Protein AF-A0A851XAG3-F1 (afdb_monomer)

Mean predicted aligned error: 11.14 Å

pLDDT: mean 70.66, std 12.49, range [38.31, 88.31]

Structure (mmCIF, N/CA/C/O backbone):
data_AF-A0A851XAG3-F1
#
_entry.id   AF-A0A851XAG3-F1
#
loop_
_atom_site.group_PDB
_atom_site.id
_atom_site.type_symbol
_atom_site.label_atom_id
_atom_site.label_alt_id
_atom_site.label_comp_id
_atom_site.label_asym_id
_atom_site.label_entity_id
_atom_site.label_seq_id
_atom_site.pdbx_PDB_ins_code
_atom_site.Cartn_x
_atom_site.Cartn_y
_atom_site.Cartn_z
_atom_site.occupancy
_atom_site.B_iso_or_equiv
_atom_site.auth_seq_id
_atom_site.auth_comp_id
_atom_site.auth_asym_id
_atom_site.auth_atom_id
_atom_site.pdbx_PDB_model_num
ATOM 1 N N . GLN A 1 1 ? 26.870 11.715 -1.256 1.00 38.31 1 GLN A N 1
ATOM 2 C CA . GLN A 1 1 ? 25.860 12.103 -2.265 1.00 38.31 1 GLN A CA 1
ATOM 3 C C . GLN A 1 1 ? 25.184 10.833 -2.762 1.00 38.31 1 GLN A C 1
ATOM 5 O O . GLN A 1 1 ? 25.711 10.175 -3.651 1.00 38.31 1 GLN A O 1
ATOM 10 N N . GLU A 1 2 ? 24.079 10.426 -2.141 1.00 44.34 2 GLU A N 1
ATOM 11 C CA . GLU A 1 2 ? 23.402 9.168 -2.485 1.00 44.34 2 GLU A CA 1
ATOM 12 C C . GLU A 1 2 ? 22.447 9.431 -3.654 1.00 44.34 2 GLU A C 1
ATOM 14 O O . GLU A 1 2 ? 21.297 9.829 -3.483 1.00 44.34 2 GLU A O 1
ATOM 19 N N . ARG A 1 3 ? 22.987 9.331 -4.873 1.00 48.06 3 ARG A N 1
ATOM 20 C CA . ARG A 1 3 ? 22.241 9.527 -6.121 1.00 48.06 3 ARG A CA 1
ATOM 21 C C . ARG A 1 3 ? 21.112 8.502 -6.205 1.00 48.06 3 ARG A C 1
ATOM 23 O O . ARG A 1 3 ? 21.356 7.302 -6.095 1.00 48.06 3 ARG A O 1
ATOM 30 N N . GLY A 1 4 ? 19.898 9.002 -6.433 1.00 58.78 4 GLY A N 1
ATOM 31 C CA . GLY A 1 4 ? 18.677 8.219 -6.594 1.00 58.78 4 GLY A CA 1
ATOM 32 C C . GLY A 1 4 ? 18.887 6.994 -7.480 1.00 58.78 4 GLY A C 1
ATOM 33 O O . GLY A 1 4 ? 19.290 7.098 -8.639 1.00 58.78 4 GLY A O 1
ATOM 34 N N . ARG A 1 5 ? 18.635 5.818 -6.905 1.00 69.56 5 ARG A N 1
ATOM 35 C CA . ARG A 1 5 ? 18.711 4.537 -7.601 1.00 69.56 5 ARG A CA 1
ATOM 36 C C . ARG A 1 5 ? 17.648 4.506 -8.700 1.00 69.56 5 ARG A C 1
ATOM 38 O O . ARG A 1 5 ? 16.455 4.465 -8.401 1.00 69.56 5 ARG A O 1
ATOM 45 N N . TRP A 1 6 ? 18.082 4.511 -9.958 1.00 69.94 6 TRP A N 1
ATOM 46 C CA . TRP A 1 6 ? 17.204 4.310 -11.109 1.00 69.94 6 TRP A CA 1
ATOM 47 C C . TRP A 1 6 ? 16.583 2.910 -11.036 1.00 69.94 6 TRP A C 1
ATOM 49 O O . TRP A 1 6 ? 17.291 1.918 -10.859 1.00 69.94 6 TRP A O 1
ATOM 59 N N . ARG A 1 7 ? 15.251 2.838 -11.108 1.00 77.25 7 ARG A N 1
ATOM 60 C CA . ARG A 1 7 ? 14.478 1.589 -11.047 1.00 77.25 7 ARG A CA 1
ATOM 61 C C . ARG A 1 7 ? 14.254 1.078 -12.466 1.00 77.25 7 ARG A C 1
ATOM 63 O O . ARG A 1 7 ? 13.784 1.839 -13.311 1.00 77.25 7 ARG A O 1
ATOM 70 N N . VAL A 1 8 ? 14.547 -0.194 -12.724 1.00 82.56 8 VAL A N 1
ATOM 71 C CA . VAL A 1 8 ? 14.278 -0.783 -14.045 1.00 82.56 8 VAL A CA 1
ATOM 72 C C . VAL A 1 8 ? 12.780 -1.065 -14.220 1.00 82.56 8 VAL A C 1
ATOM 74 O O . VAL A 1 8 ? 12.116 -1.419 -13.242 1.00 82.56 8 VAL A O 1
ATOM 77 N N . PRO A 1 9 ? 12.211 -0.916 -15.430 1.00 82.12 9 PRO A N 1
ATOM 78 C CA . PRO A 1 9 ? 10.847 -1.356 -15.708 1.00 82.12 9 PRO A CA 1
ATOM 79 C C . PRO A 1 9 ? 10.633 -2.816 -15.297 1.00 82.12 9 PRO A C 1
ATOM 81 O O . PRO A 1 9 ? 11.450 -3.680 -15.600 1.00 82.12 9 PRO A O 1
ATOM 84 N N . GLY A 1 10 ? 9.549 -3.085 -14.573 1.00 81.69 10 GLY A N 1
ATOM 85 C CA . GLY A 1 10 ? 9.255 -4.388 -13.978 1.00 81.69 10 GLY A CA 1
ATOM 86 C C . GL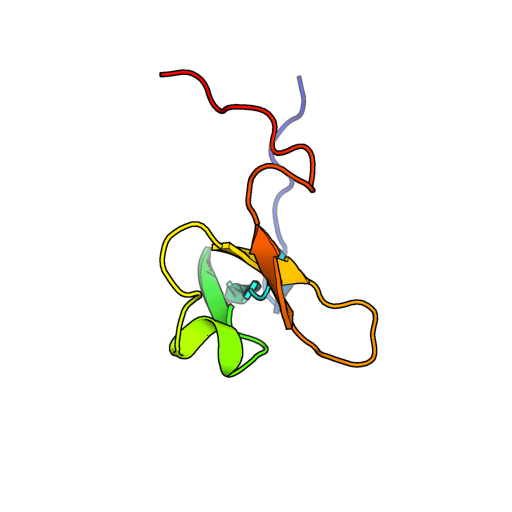Y A 1 10 ? 9.845 -4.598 -12.580 1.00 81.69 10 GLY A C 1
ATOM 87 O O . GLY A 1 10 ? 9.363 -5.475 -11.860 1.00 81.69 10 GLY A O 1
ATOM 88 N N . GLU A 1 11 ? 10.809 -3.776 -12.142 1.00 85.31 11 GLU A N 1
ATOM 89 C CA . GLU A 1 11 ? 11.351 -3.857 -10.783 1.00 85.31 11 GLU A CA 1
ATOM 90 C C . GLU A 1 11 ? 10.262 -3.544 -9.756 1.00 85.31 11 GLU A C 1
ATOM 92 O O . GLU A 1 11 ? 9.526 -2.561 -9.887 1.00 85.31 11 GLU A O 1
ATOM 97 N N . ARG A 1 12 ? 10.183 -4.374 -8.714 1.00 84.69 12 ARG A N 1
ATOM 98 C CA . ARG A 1 12 ? 9.279 -4.197 -7.576 1.00 84.69 12 ARG A CA 1
ATOM 99 C C . ARG A 1 12 ? 10.100 -3.848 -6.339 1.00 84.69 12 ARG A C 1
ATOM 101 O O . ARG A 1 12 ? 11.130 -4.465 -6.086 1.00 84.69 12 ARG A O 1
ATOM 108 N N . TRP A 1 13 ? 9.646 -2.874 -5.559 1.00 83.50 13 TRP A N 1
ATOM 109 C CA .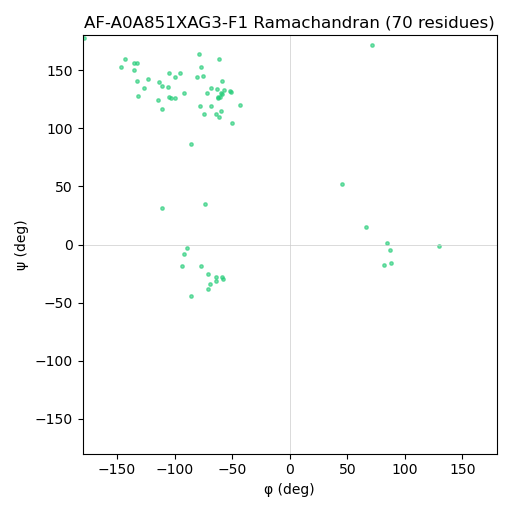 TRP A 1 13 ? 10.287 -2.459 -4.313 1.00 83.50 13 TRP A CA 1
ATOM 110 C C . TRP A 1 13 ? 9.270 -2.088 -3.251 1.00 83.50 13 TRP A C 1
ATOM 112 O O . TRP A 1 13 ? 8.129 -1.749 -3.552 1.00 83.50 13 TRP A O 1
ATOM 122 N N . ARG A 1 14 ? 9.690 -2.105 -1.988 1.00 78.19 14 ARG A N 1
ATOM 123 C CA . ARG A 1 14 ? 8.869 -1.582 -0.896 1.00 78.19 14 ARG A CA 1
ATOM 124 C C . ARG A 1 14 ? 8.893 -0.058 -0.957 1.00 78.19 14 ARG A C 1
ATOM 126 O O . ARG A 1 14 ? 9.944 0.549 -0.771 1.00 78.19 14 ARG A O 1
ATOM 133 N N . GLY A 1 15 ? 7.755 0.551 -1.281 1.00 73.81 15 GLY A N 1
ATOM 134 C CA . GLY A 1 15 ? 7.606 2.012 -1.283 1.00 73.81 15 GLY A CA 1
ATOM 135 C C . GLY A 1 15 ? 7.103 2.574 0.042 1.00 73.81 15 GLY A C 1
ATOM 136 O O . GLY A 1 15 ? 7.070 3.784 0.217 1.00 73.81 15 GLY A O 1
ATOM 137 N N . GLY A 1 16 ? 6.700 1.701 0.961 1.00 72.00 16 GLY A N 1
ATOM 138 C CA . GLY A 1 16 ? 6.231 2.059 2.288 1.00 72.00 16 GLY A CA 1
ATOM 139 C C . GLY A 1 16 ? 5.882 0.810 3.092 1.00 72.00 16 GLY A C 1
ATOM 140 O O . GLY A 1 16 ? 5.964 -0.306 2.560 1.00 72.00 16 GLY A O 1
ATOM 141 N N . PRO A 1 17 ? 5.470 0.980 4.357 1.00 67.62 17 PRO A N 1
ATOM 142 C CA . PRO A 1 17 ? 4.920 -0.128 5.116 1.00 67.62 17 PRO A CA 1
ATOM 143 C C . PRO A 1 17 ? 3.695 -0.656 4.367 1.00 67.62 17 PRO A C 1
ATOM 145 O O . PRO A 1 17 ? 2.837 0.122 3.944 1.00 67.62 17 PRO A O 1
ATOM 148 N N . CYS A 1 18 ? 3.635 -1.971 4.150 1.00 74.62 18 CYS A N 1
ATOM 149 C CA . CYS A 1 18 ? 2.477 -2.629 3.528 1.00 74.62 18 CYS A CA 1
ATOM 150 C C . CYS A 1 18 ? 2.191 -2.287 2.064 1.00 74.62 18 CYS A C 1
ATOM 152 O O . CYS A 1 18 ? 1.106 -2.569 1.547 1.00 74.62 18 CYS A O 1
ATOM 154 N N . GLN A 1 19 ? 3.164 -1.684 1.383 1.00 79.44 19 GLN A N 1
ATOM 155 C CA . GLN A 1 19 ? 3.015 -1.222 0.016 1.00 79.44 19 GLN A CA 1
ATOM 156 C C . GLN A 1 19 ? 4.191 -1.671 -0.839 1.00 79.44 19 GLN A C 1
ATOM 158 O O . GLN A 1 19 ? 5.353 -1.379 -0.545 1.00 79.44 19 GLN A O 1
ATOM 163 N N . VAL A 1 20 ? 3.869 -2.308 -1.961 1.00 81.38 20 VAL A N 1
ATOM 164 C CA . VAL A 1 20 ? 4.842 -2.611 -3.003 1.00 81.38 20 VAL A CA 1
ATOM 165 C C . VAL A 1 20 ? 4.624 -1.661 -4.169 1.00 81.38 20 VAL A C 1
ATOM 167 O O . VAL A 1 20 ? 3.515 -1.505 -4.672 1.00 81.38 20 VAL A O 1
ATOM 170 N N . CYS A 1 21 ? 5.690 -0.998 -4.582 1.00 85.56 21 CYS A N 1
ATOM 171 C CA . CYS A 1 21 ? 5.730 -0.193 -5.785 1.00 85.56 21 CYS A CA 1
ATOM 172 C C . CYS A 1 21 ? 6.398 -0.981 -6.901 1.00 85.56 21 CYS A C 1
ATOM 174 O O . CYS A 1 21 ? 7.320 -1.759 -6.668 1.00 85.56 21 CYS A O 1
ATOM 176 N N . GLN A 1 22 ? 5.911 -0.786 -8.114 1.00 88.31 22 GLN A N 1
ATOM 177 C CA . GLN A 1 22 ? 6.447 -1.365 -9.327 1.00 88.31 22 GLN A CA 1
ATOM 178 C C . GLN A 1 22 ? 6.714 -0.248 -10.329 1.00 88.31 22 GLN A C 1
ATOM 180 O O . GLN A 1 22 ? 5.867 0.624 -10.537 1.00 88.31 22 GLN A O 1
ATOM 185 N N . CYS A 1 23 ? 7.882 -0.292 -10.964 1.00 87.44 23 CYS A N 1
ATOM 186 C CA . CYS A 1 23 ? 8.193 0.577 -12.091 1.00 87.44 23 CYS A CA 1
ATOM 187 C C . CYS A 1 23 ? 7.487 -0.001 -13.315 1.00 87.44 23 CYS A C 1
ATOM 189 O O . CYS A 1 23 ? 7.721 -1.153 -13.687 1.00 87.44 23 CYS A O 1
ATOM 191 N N . LEU A 1 24 ? 6.588 0.771 -13.911 1.00 86.12 24 LEU A N 1
ATOM 192 C CA . LEU A 1 24 ? 5.890 0.388 -15.124 1.00 86.12 24 LEU A CA 1
ATOM 193 C C . LEU A 1 24 ? 6.789 0.639 -16.345 1.00 86.12 24 LEU A C 1
ATOM 195 O O . LEU A 1 24 ? 7.508 1.644 -16.393 1.00 86.12 24 LEU A O 1
ATOM 199 N N . PRO A 1 25 ? 6.724 -0.231 -17.367 1.00 79.38 25 PRO A N 1
ATOM 200 C CA . PRO A 1 25 ? 7.293 0.076 -18.674 1.00 79.38 25 PRO A CA 1
ATOM 201 C C . PRO A 1 25 ? 6.574 1.309 -19.237 1.00 79.38 25 PRO A C 1
ATOM 203 O O . PRO A 1 25 ? 5.382 1.262 -19.520 1.00 79.38 25 PRO A O 1
ATOM 206 N N . GLY A 1 26 ? 7.283 2.437 -19.304 1.00 80.62 26 GLY A N 1
ATOM 207 C CA . GLY A 1 26 ? 6.714 3.757 -19.617 1.00 80.62 26 GLY A CA 1
ATOM 208 C C . GLY A 1 26 ? 7.100 4.864 -18.629 1.00 80.62 26 GLY A C 1
ATOM 209 O O . GLY A 1 26 ? 6.704 6.007 -18.818 1.00 80.62 26 GLY A O 1
ATOM 210 N N . GLY A 1 27 ? 7.869 4.547 -17.580 1.00 78.12 27 GLY A N 1
ATOM 211 C CA . GLY A 1 27 ? 8.373 5.536 -16.616 1.00 78.12 27 GLY A CA 1
ATOM 21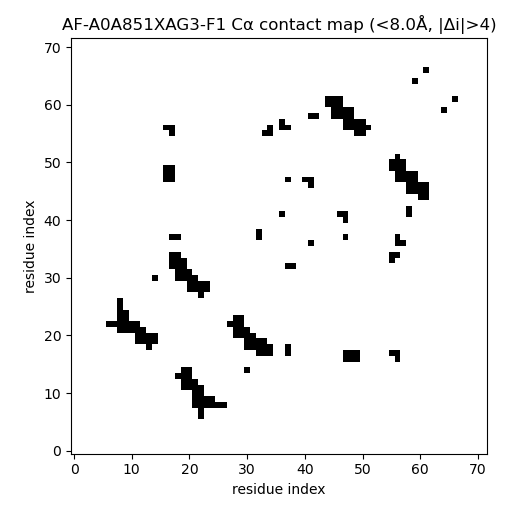2 C C . GLY A 1 27 ? 7.394 5.878 -15.488 1.00 78.12 27 GLY A C 1
ATOM 213 O O . GLY A 1 27 ? 7.717 6.681 -14.616 1.00 78.12 27 GLY A O 1
ATOM 214 N N . GLY A 1 28 ? 6.215 5.251 -15.471 1.00 85.12 28 GLY A N 1
ATOM 215 C CA . GLY A 1 28 ? 5.263 5.361 -14.370 1.00 85.12 28 GLY A CA 1
ATOM 216 C C . GLY A 1 28 ? 5.666 4.510 -13.164 1.00 85.12 28 GLY A C 1
ATOM 217 O O . GLY A 1 28 ? 6.300 3.467 -13.305 1.00 85.12 28 GLY A O 1
ATOM 218 N N . VAL A 1 29 ? 5.245 4.914 -11.967 1.00 87.62 29 VAL A N 1
ATOM 219 C CA . VAL A 1 29 ? 5.373 4.107 -10.745 1.00 87.62 29 VAL A CA 1
ATOM 220 C C . VAL A 1 29 ? 3.979 3.739 -10.261 1.00 87.62 29 VAL A C 1
ATOM 222 O O . VAL A 1 29 ? 3.155 4.616 -10.014 1.00 87.62 29 VAL A O 1
ATOM 225 N N . ARG A 1 30 ? 3.711 2.441 -10.098 1.00 85.75 30 ARG A N 1
ATOM 226 C CA . ARG A 1 30 ? 2.454 1.942 -9.537 1.00 85.75 30 ARG A CA 1
ATOM 227 C C . ARG A 1 30 ? 2.701 1.335 -8.172 1.00 85.75 30 ARG A C 1
ATOM 229 O O . ARG A 1 30 ? 3.378 0.320 -8.065 1.00 85.75 30 ARG A O 1
ATOM 236 N N . CYS A 1 31 ? 2.111 1.923 -7.142 1.00 82.88 31 CYS A N 1
ATOM 237 C CA . CYS A 1 31 ? 2.152 1.385 -5.793 1.00 82.88 31 CYS A CA 1
ATOM 238 C C . CYS A 1 31 ? 0.824 0.719 -5.449 1.00 82.88 31 CYS A C 1
ATOM 240 O O . CYS A 1 31 ? -0.228 1.336 -5.589 1.00 82.88 31 CYS A O 1
A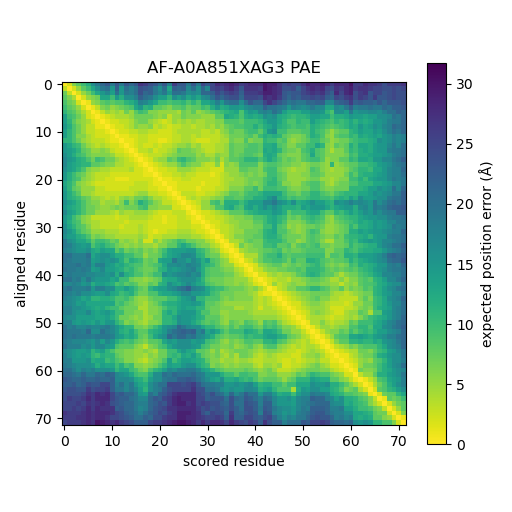TOM 242 N N . VAL A 1 32 ? 0.877 -0.540 -5.019 1.00 79.81 32 VAL A N 1
ATOM 243 C CA . VAL A 1 32 ? -0.298 -1.313 -4.615 1.00 79.81 32 VAL A CA 1
ATOM 244 C C . VAL A 1 32 ? -0.138 -1.825 -3.183 1.00 79.81 32 VAL A C 1
ATOM 246 O O . VAL A 1 32 ? 0.975 -2.193 -2.779 1.00 79.81 32 VAL A O 1
ATOM 249 N N . PRO A 1 33 ? -1.227 -1.847 -2.395 1.00 76.38 33 PRO A N 1
ATOM 250 C CA . PRO A 1 33 ? -1.252 -2.596 -1.149 1.00 76.38 33 PRO A CA 1
ATOM 251 C C . PRO A 1 33 ? -1.001 -4.074 -1.459 1.00 76.38 33 PRO A C 1
ATOM 253 O O . PRO A 1 33 ? -1.649 -4.640 -2.336 1.00 76.38 33 PRO A O 1
ATOM 256 N N . TYR A 1 34 ? -0.068 -4.710 -0.750 1.00 74.94 34 TYR A N 1
ATOM 257 C CA . TYR A 1 34 ? 0.033 -6.176 -0.781 1.00 74.94 34 TYR A CA 1
ATOM 258 C C . TYR A 1 34 ? -0.841 -6.833 0.300 1.00 74.94 34 TYR A C 1
ATOM 260 O O . TYR A 1 34 ? -0.932 -8.056 0.353 1.00 74.94 34 TYR A O 1
ATOM 268 N N . CYS A 1 35 ? -1.502 -6.017 1.133 1.00 70.19 35 CYS A N 1
ATOM 269 C CA . CYS A 1 35 ? -2.381 -6.443 2.215 1.00 70.19 35 CYS A CA 1
ATOM 270 C C . CYS A 1 35 ? -3.705 -5.682 2.221 1.00 70.19 35 CYS A C 1
ATOM 272 O O . CYS A 1 35 ? -3.679 -4.454 2.104 1.00 70.19 35 CYS A O 1
ATOM 274 N N . PRO A 1 36 ? -4.828 -6.362 2.509 1.00 66.94 36 PRO A N 1
ATOM 275 C CA . PRO A 1 36 ? -6.121 -5.707 2.693 1.00 66.94 36 PRO A CA 1
ATOM 276 C C . PRO A 1 36 ? -6.128 -4.757 3.901 1.00 66.94 36 PRO A C 1
ATOM 278 O O . PRO A 1 36 ? -6.805 -3.740 3.864 1.00 66.94 36 PRO A O 1
ATOM 281 N N . LEU A 1 37 ? -5.304 -5.013 4.929 1.00 65.19 37 LEU A N 1
ATOM 282 C CA . LEU A 1 37 ? -5.196 -4.151 6.116 1.00 65.19 37 LEU A CA 1
ATOM 283 C C . LEU A 1 37 ? -4.772 -2.709 5.776 1.00 65.19 37 LEU A C 1
ATOM 285 O O . LEU A 1 37 ? -5.132 -1.774 6.483 1.00 65.19 37 LEU A O 1
ATOM 289 N N . ARG A 1 38 ? -4.028 -2.511 4.676 1.00 63.44 38 ARG A N 1
ATOM 290 C CA . ARG A 1 38 ? -3.685 -1.163 4.201 1.00 63.44 38 ARG A CA 1
ATOM 291 C C . ARG A 1 38 ? -4.904 -0.413 3.667 1.00 63.44 38 ARG A C 1
ATOM 293 O O . ARG A 1 38 ? -4.946 0.803 3.800 1.00 63.44 38 ARG A O 1
ATOM 300 N N . ASP A 1 39 ? -5.842 -1.121 3.047 1.00 63.84 39 ASP A N 1
ATOM 301 C CA . ASP A 1 39 ? -7.046 -0.537 2.449 1.00 63.84 39 ASP A CA 1
ATOM 302 C C . ASP A 1 39 ? -8.016 -0.054 3.534 1.00 63.84 39 ASP A C 1
ATOM 304 O O . ASP A 1 39 ? -8.576 1.033 3.442 1.00 63.84 39 ASP A O 1
ATOM 308 N N . THR A 1 40 ? -8.112 -0.817 4.627 1.00 70.00 40 THR A N 1
ATOM 309 C CA . THR A 1 40 ? -8.885 -0.445 5.819 1.00 70.00 40 THR A CA 1
ATOM 310 C C . THR A 1 40 ? -8.244 0.705 6.603 1.00 70.00 40 THR A C 1
ATOM 312 O O . THR A 1 40 ? -8.934 1.441 7.307 1.00 70.00 40 THR A O 1
ATOM 315 N N . GLY A 1 41 ? -6.923 0.872 6.483 1.00 68.50 41 GLY A N 1
ATOM 316 C CA . GLY A 1 41 ? -6.147 1.786 7.314 1.00 68.50 41 GLY A CA 1
ATOM 317 C C . GLY A 1 41 ? -6.007 1.291 8.758 1.00 68.50 41 GLY A C 1
ATOM 318 O O . GLY A 1 41 ? -6.621 0.307 9.172 1.00 68.50 41 GLY A O 1
ATOM 319 N N . CYS A 1 42 ? -5.165 1.975 9.533 1.00 73.38 42 CYS A N 1
ATOM 320 C CA . CYS A 1 42 ? -5.058 1.732 10.969 1.00 73.38 42 CYS A CA 1
ATOM 321 C C . CYS A 1 42 ? -5.936 2.717 11.751 1.00 73.38 42 CYS A C 1
ATOM 323 O O . CYS A 1 42 ? -6.088 3.867 11.327 1.00 73.38 42 CYS A O 1
ATOM 325 N N . PRO A 1 43 ? -6.492 2.303 12.902 1.00 78.12 43 PRO A N 1
ATOM 326 C CA . PRO A 1 43 ? -7.224 3.205 13.785 1.00 78.12 43 PRO A CA 1
ATOM 327 C C . PRO A 1 43 ? -6.323 4.340 14.311 1.00 78.12 43 PRO A C 1
ATOM 329 O O . PRO A 1 43 ? -5.093 4.245 14.297 1.00 78.12 43 PRO A O 1
ATOM 332 N N . GLN A 1 44 ? -6.940 5.437 14.768 1.00 75.12 44 GLN A N 1
ATOM 333 C CA . GLN A 1 44 ? -6.233 6.644 15.217 1.00 75.12 44 GLN A CA 1
ATOM 334 C C . GLN A 1 44 ? -5.133 6.329 16.246 1.00 75.12 44 GLN A C 1
ATOM 336 O O . GLN A 1 44 ? -5.361 5.629 17.229 1.00 75.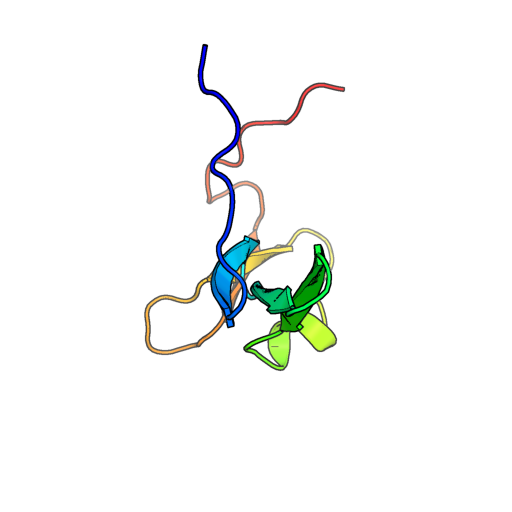12 44 GLN A O 1
ATOM 341 N N . GLY A 1 45 ? -3.933 6.869 16.013 1.00 71.50 45 GLY A N 1
ATOM 342 C CA . GLY A 1 45 ? -2.761 6.661 16.874 1.00 71.50 45 GLY A CA 1
ATOM 343 C C . GLY A 1 45 ? -1.932 5.414 16.547 1.00 71.50 45 GLY A C 1
ATOM 344 O O . GLY A 1 45 ? -0.853 5.235 17.116 1.00 71.50 45 GLY A O 1
ATOM 345 N N . GLN A 1 46 ? -2.386 4.586 15.604 1.00 77.19 46 GLN A N 1
ATOM 346 C CA . GLN A 1 46 ? -1.631 3.443 15.104 1.00 77.19 46 GLN A CA 1
ATOM 347 C C . GLN A 1 46 ? -1.054 3.725 13.715 1.00 77.19 46 GLN A C 1
ATOM 349 O O . GLN A 1 46 ? -1.633 4.441 12.898 1.00 77.19 46 GLN A O 1
ATOM 354 N N . VAL A 1 47 ? 0.108 3.143 13.447 1.00 76.38 47 VAL A N 1
ATOM 355 C CA . VAL A 1 47 ? 0.771 3.169 12.148 1.00 76.38 47 VAL A CA 1
ATOM 356 C C . VAL A 1 47 ? 0.790 1.769 11.570 1.00 76.38 47 VAL A C 1
ATOM 358 O O . VAL A 1 47 ? 1.024 0.784 12.272 1.00 76.38 47 VAL A O 1
ATOM 361 N N . LEU A 1 48 ? 0.547 1.698 10.268 1.00 75.50 48 LEU A N 1
ATOM 362 C CA . LEU A 1 48 ? 0.631 0.457 9.526 1.00 75.50 48 LEU A CA 1
ATOM 363 C C . LEU A 1 48 ? 2.109 0.078 9.386 1.00 75.50 48 LEU A C 1
ATOM 365 O O . LEU A 1 48 ? 2.935 0.911 9.004 1.00 75.50 48 LEU A O 1
ATOM 369 N N . ARG A 1 49 ? 2.450 -1.165 9.706 1.00 73.94 49 ARG A N 1
ATOM 370 C CA . ARG A 1 49 ? 3.803 -1.720 9.634 1.00 73.94 49 ARG A CA 1
ATOM 371 C C . ARG A 1 49 ? 3.772 -3.070 8.931 1.00 73.94 49 ARG A C 1
ATOM 373 O O . ARG A 1 49 ? 2.745 -3.739 8.862 1.00 73.94 49 ARG A O 1
ATOM 380 N N . GLU A 1 50 ? 4.920 -3.433 8.372 1.00 74.56 50 GLU A N 1
ATOM 381 C CA . GLU A 1 50 ? 5.151 -4.780 7.859 1.00 74.56 50 GLU A CA 1
ATOM 382 C C . GLU A 1 50 ? 5.047 -5.768 9.018 1.00 74.56 50 GLU A C 1
ATOM 384 O O . GLU A 1 50 ? 5.667 -5.545 10.055 1.00 74.56 50 GLU A O 1
ATOM 389 N N . GLY A 1 51 ? 4.213 -6.795 8.869 1.00 71.38 51 GLY A N 1
ATOM 390 C CA . GLY A 1 51 ? 4.029 -7.767 9.939 1.00 71.38 51 GLY A CA 1
ATOM 391 C C . GLY A 1 51 ? 5.166 -8.787 9.999 1.00 71.38 51 GLY A C 1
ATOM 392 O O . GLY A 1 51 ? 5.920 -8.964 9.042 1.00 71.38 51 GLY A O 1
ATOM 393 N N . ASP A 1 52 ? 5.258 -9.490 11.125 1.00 67.75 52 ASP A N 1
ATOM 394 C CA . ASP A 1 52 ? 6.320 -10.448 11.470 1.00 67.75 52 ASP A CA 1
ATOM 395 C C . ASP A 1 52 ? 6.239 -11.793 10.711 1.00 67.75 52 ASP A C 1
ATOM 397 O O . ASP A 1 52 ? 6.512 -12.860 11.254 1.00 67.75 52 ASP A O 1
ATOM 401 N N . GLY A 1 53 ? 5.808 -11.779 9.447 1.00 62.66 53 GLY A N 1
ATOM 402 C CA . GLY A 1 53 ? 5.725 -12.963 8.583 1.00 62.66 53 GLY A CA 1
ATOM 403 C C . GLY A 1 53 ? 4.478 -13.838 8.772 1.00 62.66 53 GLY A C 1
ATOM 404 O O . GLY A 1 53 ? 4.141 -14.592 7.863 1.00 62.66 53 GLY A O 1
ATOM 405 N N . VAL A 1 54 ? 3.755 -13.708 9.891 1.00 64.06 54 VAL A N 1
ATOM 406 C CA . VAL A 1 54 ? 2.446 -14.366 10.117 1.00 64.06 54 VAL A CA 1
ATOM 407 C C . VAL A 1 54 ? 1.301 -13.528 9.546 1.00 64.06 54 VAL A C 1
ATOM 409 O O . VAL A 1 54 ? 0.423 -14.035 8.851 1.00 64.06 54 VAL A O 1
ATOM 412 N N . SER A 1 55 ? 1.346 -12.223 9.801 1.00 64.19 55 SER A N 1
ATOM 413 C CA . SER A 1 55 ? 0.456 -11.242 9.193 1.00 64.19 55 SER A CA 1
ATOM 414 C C . SER A 1 55 ? 1.251 -10.465 8.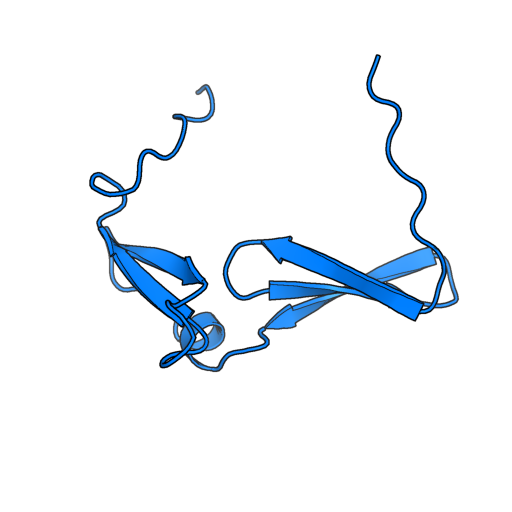165 1.00 64.19 55 SER A C 1
ATOM 416 O O . SER A 1 55 ? 2.372 -10.042 8.427 1.00 64.19 55 SER A O 1
ATOM 418 N N . CYS A 1 56 ? 0.674 -10.250 6.990 1.00 69.88 56 CYS A N 1
ATOM 419 C CA . CYS A 1 56 ? 1.352 -9.492 5.951 1.00 69.88 56 CYS A CA 1
ATOM 420 C C . CYS A 1 56 ? 1.585 -8.028 6.406 1.00 69.88 56 CYS A C 1
ATOM 422 O O . CYS A 1 56 ? 2.614 -7.435 6.093 1.00 69.88 56 CYS A O 1
ATOM 424 N N . CYS A 1 57 ? 0.684 -7.492 7.242 1.00 77.81 57 CYS A N 1
ATOM 425 C CA . CYS A 1 57 ? 0.769 -6.180 7.878 1.00 77.81 57 CYS A CA 1
ATOM 426 C C . CYS A 1 57 ? 0.148 -6.178 9.266 1.00 77.81 57 CYS A C 1
ATOM 428 O O . CYS A 1 57 ? -0.789 -6.935 9.518 1.00 77.81 57 CYS A O 1
ATOM 430 N N . THR A 1 58 ? 0.624 -5.290 10.132 1.00 76.75 58 THR A N 1
ATOM 431 C CA . THR A 1 58 ? 0.092 -5.081 11.482 1.00 76.75 58 THR A CA 1
ATOM 432 C C . THR A 1 58 ? -0.052 -3.588 11.769 1.00 76.75 58 THR A C 1
ATOM 434 O O . THR A 1 58 ? 0.672 -2.756 11.218 1.00 76.75 58 THR A O 1
ATOM 437 N N . CYS A 1 59 ? -1.028 -3.231 12.602 1.00 77.62 59 CYS A N 1
ATOM 438 C CA . CYS A 1 59 ? -1.173 -1.875 13.120 1.00 77.62 59 CYS A CA 1
ATOM 439 C C . CYS A 1 59 ? -0.589 -1.832 14.530 1.00 77.62 59 CYS A C 1
ATOM 441 O O . CYS A 1 59 ? -0.970 -2.636 15.378 1.00 77.62 59 CYS A O 1
ATOM 443 N N . GLY A 1 60 ? 0.335 -0.905 14.771 1.00 77.38 60 GLY A N 1
ATOM 444 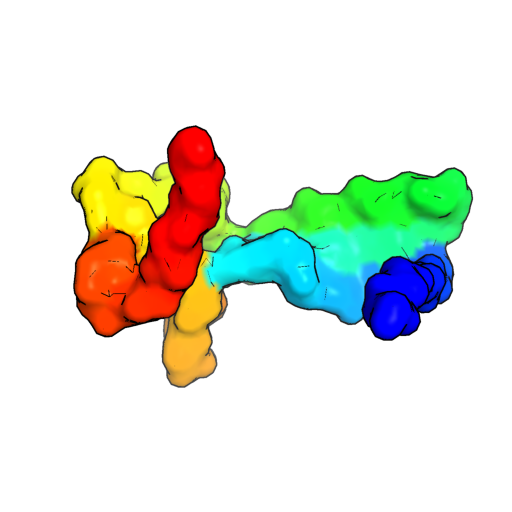C CA . GLY A 1 60 ? 0.979 -0.734 16.073 1.00 77.38 60 GLY A CA 1
ATOM 445 C C . GLY A 1 60 ? 1.054 0.737 16.479 1.00 77.38 60 GLY A C 1
ATOM 446 O O . GLY A 1 60 ? 1.008 1.610 15.610 1.00 77.38 60 GLY A O 1
ATOM 447 N N . PRO A 1 61 ? 1.148 1.053 17.780 1.00 73.94 61 PRO A N 1
ATOM 448 C CA . PRO A 1 61 ? 1.309 2.423 18.256 1.00 73.94 61 PRO A CA 1
ATOM 449 C C . PRO A 1 61 ? 2.557 3.086 17.658 1.00 73.94 61 PRO A C 1
ATOM 451 O O . PRO A 1 61 ? 3.657 2.533 17.676 1.00 73.94 61 PRO A O 1
ATOM 454 N N . ALA A 1 62 ? 2.403 4.319 17.164 1.00 66.56 62 ALA A N 1
ATOM 455 C CA . ALA A 1 62 ? 3.502 5.079 16.559 1.00 66.56 62 ALA A CA 1
ATOM 456 C C . ALA A 1 62 ? 4.701 5.289 17.510 1.00 66.56 62 ALA A C 1
ATOM 458 O O . ALA A 1 62 ? 5.839 5.395 17.052 1.00 66.56 62 ALA A O 1
ATOM 459 N N . GLY A 1 63 ? 4.440 5.345 18.821 1.00 59.91 63 GLY A N 1
ATOM 460 C CA . GLY A 1 63 ? 5.435 5.625 19.860 1.00 59.91 63 GLY A CA 1
ATOM 461 C C . GLY A 1 63 ? 6.352 4.454 20.222 1.00 59.91 63 GLY A C 1
ATOM 462 O O . GLY A 1 63 ? 7.419 4.687 20.776 1.00 59.91 63 GLY A O 1
ATOM 463 N N . GLU A 1 64 ? 5.979 3.220 19.888 1.00 58.25 64 GLU A N 1
ATOM 464 C CA . GLU A 1 64 ? 6.711 2.018 20.319 1.00 58.25 64 GLU A CA 1
ATOM 465 C C . GLU A 1 64 ? 7.757 1.566 19.277 1.00 58.25 64 GLU A C 1
ATOM 467 O O . GLU A 1 64 ? 8.735 0.908 19.612 1.00 58.25 64 GLU A O 1
ATOM 472 N N . TRP A 1 65 ? 7.634 2.019 18.019 1.00 55.03 65 TRP A N 1
ATOM 473 C CA . TRP A 1 65 ? 8.499 1.601 16.900 1.00 55.03 65 TRP A CA 1
ATOM 474 C C . TRP A 1 65 ? 9.444 2.679 16.352 1.00 55.03 65 TRP A C 1
ATOM 476 O O . TRP A 1 65 ? 9.749 2.674 15.154 1.00 55.03 65 TRP A O 1
ATOM 486 N N . GLY A 1 66 ? 9.915 3.599 17.203 1.00 49.00 66 GLY A N 1
ATOM 487 C CA . GLY A 1 66 ? 11.036 4.497 16.887 1.00 49.00 66 GLY A CA 1
ATOM 488 C C . GLY A 1 66 ? 10.947 5.133 15.497 1.00 49.00 66 GLY A C 1
ATOM 489 O O . GLY A 1 66 ? 11.867 5.004 14.693 1.00 49.00 66 GLY A O 1
ATOM 490 N N . VAL A 1 67 ? 9.814 5.758 15.165 1.00 51.59 67 VAL A N 1
ATOM 491 C CA . VAL A 1 67 ? 9.720 6.545 13.931 1.00 51.59 67 VAL A CA 1
ATOM 492 C C . VAL A 1 67 ? 10.622 7.767 14.125 1.00 51.59 67 VAL A C 1
ATOM 494 O O . VAL A 1 67 ? 10.364 8.541 15.053 1.00 51.59 67 VAL A O 1
ATOM 497 N N . PRO A 1 68 ? 11.674 7.978 13.308 1.00 45.44 68 PRO A N 1
ATOM 498 C CA . PRO A 1 68 ? 12.387 9.241 13.333 1.00 45.44 68 PRO A CA 1
ATOM 499 C C . PRO A 1 68 ? 11.362 10.316 12.992 1.00 45.44 68 PRO A C 1
ATOM 501 O O . PRO A 1 68 ? 10.764 10.306 11.916 1.00 45.44 68 PRO A O 1
ATOM 504 N N . ARG A 1 69 ? 11.100 11.186 13.967 1.00 49.50 69 ARG A N 1
ATOM 505 C CA . ARG A 1 69 ? 10.257 12.368 13.824 1.00 49.50 69 ARG A CA 1
ATOM 506 C C . ARG A 1 69 ? 10.752 13.119 12.585 1.00 49.50 69 ARG A C 1
ATOM 508 O O . ARG A 1 69 ? 11.827 13.709 12.625 1.00 49.50 69 ARG A O 1
ATOM 515 N N . GLY A 1 70 ? 10.018 13.032 11.476 1.00 39.97 70 GLY A N 1
ATOM 516 C CA . GLY A 1 70 ? 10.263 13.894 10.323 1.00 39.97 70 GLY A CA 1
ATOM 517 C C . GLY A 1 70 ? 10.114 15.352 10.770 1.00 39.97 70 GLY A C 1
ATOM 518 O O . GLY A 1 70 ? 9.257 15.620 11.620 1.00 39.97 70 GLY A O 1
ATOM 519 N N . PRO A 1 71 ? 10.970 16.268 10.290 1.00 48.94 71 PRO A N 1
ATOM 520 C CA . PRO A 1 71 ? 11.007 17.632 10.790 1.00 48.94 71 PRO A CA 1
ATOM 521 C C . PRO A 1 71 ? 9.722 18.360 10.390 1.00 48.94 71 PRO A C 1
ATOM 523 O O . PRO A 1 71 ? 9.254 18.222 9.257 1.00 48.94 71 PRO A O 1
ATOM 526 N N . GLY A 1 72 ? 9.144 19.073 11.357 1.00 44.72 72 GLY A N 1
ATOM 527 C CA . GLY A 1 72 ? 8.156 20.119 11.099 1.00 44.72 72 GLY A CA 1
ATOM 528 C C . GLY A 1 72 ? 8.804 21.395 10.587 1.00 44.72 72 GLY A C 1
ATOM 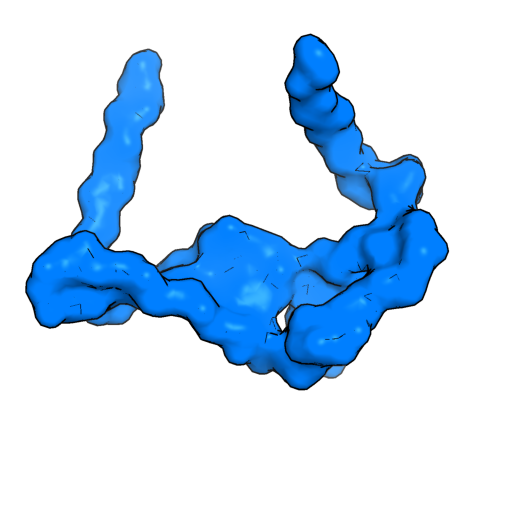529 O O . GLY A 1 72 ? 10.056 21.453 10.553 1.00 44.72 72 GLY A O 1
#

Solvent-accessible surface area (backbone atoms only — not comparable to full-atom values): 4602 Å² total; per-residue (Å²): 134,87,72,81,80,84,74,53,64,70,42,72,44,77,76,48,62,41,27,40,26,31,29,37,84,85,81,46,77,50,73,44,66,83,34,72,64,58,78,75,49,52,64,93,74,35,38,65,31,63,30,91,79,83,39,76,47,40,69,40,55,52,85,80,67,74,64,79,79,74,83,129

Nearest PDB structures (foldseek):
  6cuu-assembly1_C  TM=3.820E-01  e=5.918E+00  Thermus thermophilus HB27
  5vo8-assembly1_C  TM=3.725E-01  e=7.140E+00  Thermus thermophilus HB8

Organism: Corvus moneduloides (NCBI:txid1196302)

Sequence (72 aa):
QERGRWRVPGERWRGGPCQVCQCLPGGGVRCVPYCPLRDTGCPQGQVLREGDGVSCCTCGPAGEWGVPRGPG

Foldseek 3Di:
DPPDDDADAQDWDDPDFQWIWGQHPPRDIDIDRPDVCVVVDDPPQWDWHQDPVVHRIDTDGPVPPPDPPDDD

Secondary structure (DSSP, 8-state):
-----PPPTT-EEEEETTEEEEE-TTS-EEEEESSHHHHH-PPTTE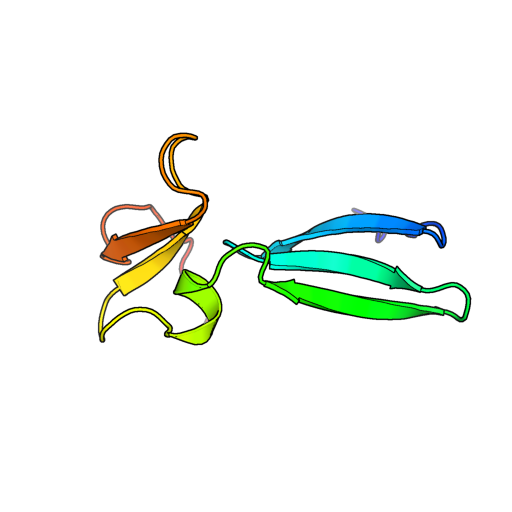EEEE-SSSSSEEEEETTTTT------

InterPro domains:
  IPR001007 VWFC domain [SM00214] (1-59)

Radius of gyration: 14.55 Å; Cα contacts (8 Å, |Δi|>4): 104; chains: 1; bounding box: 35×34×40 Å